Protein AF-A0A9Q0Z1R1-F1 (afdb_monomer_lite)

Structure (mmCIF, N/CA/C/O backbone):
data_AF-A0A9Q0Z1R1-F1
#
_entry.id   AF-A0A9Q0Z1R1-F1
#
loop_
_atom_site.group_PDB
_atom_site.id
_atom_site.type_symbol
_atom_site.label_atom_id
_atom_site.label_alt_id
_atom_site.label_comp_id
_atom_site.label_asym_id
_atom_site.label_entity_id
_atom_site.label_seq_id
_atom_site.pdbx_PDB_ins_code
_atom_site.Cartn_x
_atom_site.Cartn_y
_atom_site.Cartn_z
_atom_site.occupancy
_atom_site.B_iso_or_equiv
_atom_site.auth_seq_id
_atom_site.auth_comp_id
_atom_site.auth_asym_id
_atom_site.auth_atom_id
_atom_site.pdbx_PDB_model_num
ATOM 1 N N . MET A 1 1 ? 55.841 -0.877 18.412 1.00 48.19 1 MET A N 1
ATOM 2 C CA . MET A 1 1 ? 54.715 -0.962 19.371 1.00 48.19 1 MET A CA 1
ATOM 3 C C . MET A 1 1 ? 53.687 0.108 19.011 1.00 48.19 1 MET A C 1
ATOM 5 O O . MET A 1 1 ? 53.867 1.235 19.434 1.00 48.19 1 MET A O 1
ATOM 9 N N . ASN A 1 2 ? 52.685 -0.170 18.167 1.00 52.38 2 ASN A N 1
ATOM 10 C CA . ASN A 1 2 ? 51.601 0.802 17.906 1.00 52.38 2 ASN A CA 1
ATOM 11 C C . ASN A 1 2 ? 50.300 0.166 17.373 1.00 52.38 2 ASN A C 1
ATOM 13 O O . ASN A 1 2 ? 49.509 0.834 16.722 1.00 52.38 2 ASN A O 1
ATOM 17 N N . MET A 1 3 ? 50.046 -1.115 17.667 1.00 55.88 3 MET A N 1
ATOM 18 C CA . MET A 1 3 ? 48.845 -1.807 17.171 1.00 55.88 3 MET A CA 1
ATOM 19 C C . MET A 1 3 ? 47.700 -1.900 18.198 1.00 55.88 3 MET A C 1
ATOM 21 O O . MET A 1 3 ? 46.616 -2.342 17.852 1.00 55.88 3 MET A O 1
ATOM 25 N N . GLN A 1 4 ? 47.906 -1.493 19.459 1.00 57.81 4 GLN A N 1
ATOM 26 C CA . GLN A 1 4 ? 46.899 -1.661 20.527 1.00 57.81 4 GLN A CA 1
ATOM 27 C C . GLN A 1 4 ? 46.078 -0.404 20.853 1.00 57.81 4 GLN A C 1
ATOM 29 O O . GLN A 1 4 ? 45.010 -0.524 21.445 1.00 57.81 4 GLN A O 1
ATOM 34 N N . ARG A 1 5 ? 46.510 0.800 20.447 1.00 59.53 5 ARG A N 1
ATOM 35 C CA . ARG A 1 5 ? 45.718 2.033 20.661 1.00 59.53 5 ARG A CA 1
ATOM 36 C C . ARG A 1 5 ? 44.676 2.281 19.567 1.00 59.53 5 ARG A C 1
ATOM 38 O O . ARG A 1 5 ? 43.653 2.894 19.849 1.00 59.53 5 ARG A O 1
ATOM 45 N N . GLY A 1 6 ? 44.909 1.774 18.352 1.00 59.78 6 GLY A N 1
ATOM 46 C CA . GLY A 1 6 ? 43.976 1.904 17.228 1.00 59.78 6 GLY A CA 1
ATOM 47 C C . GLY A 1 6 ? 42.669 1.139 17.448 1.00 59.78 6 GLY A C 1
ATOM 48 O O . GLY A 1 6 ? 41.602 1.708 17.253 1.00 59.78 6 GLY A O 1
ATOM 49 N N . SER A 1 7 ? 42.749 -0.100 17.946 1.00 61.50 7 SER A N 1
ATOM 50 C CA . SER A 1 7 ? 41.583 -0.984 18.105 1.00 61.50 7 SER A CA 1
ATOM 51 C C . SER A 1 7 ? 40.594 -0.527 19.183 1.00 61.50 7 SER A C 1
ATOM 53 O O . SER A 1 7 ? 39.389 -0.719 19.044 1.00 61.50 7 SER A O 1
ATOM 55 N N . SER A 1 8 ? 41.085 0.100 20.257 1.00 61.94 8 SER A N 1
ATOM 56 C CA . SER A 1 8 ? 40.222 0.627 21.325 1.00 61.94 8 SER A CA 1
ATOM 57 C C . SER A 1 8 ? 39.517 1.917 20.887 1.00 61.94 8 SER A C 1
ATOM 59 O O . SER A 1 8 ? 38.318 2.080 21.097 1.00 61.94 8 SER A O 1
ATOM 61 N N . LEU A 1 9 ? 40.229 2.800 20.171 1.00 63.22 9 LEU A N 1
ATOM 62 C CA . LEU A 1 9 ? 39.642 4.015 19.602 1.00 63.22 9 LEU A CA 1
ATOM 63 C C . LEU A 1 9 ? 38.592 3.688 18.527 1.00 63.22 9 LEU A C 1
ATOM 65 O O . LEU A 1 9 ? 37.535 4.313 18.498 1.00 63.22 9 LEU A O 1
ATOM 69 N N . SER A 1 10 ? 38.852 2.691 17.671 1.00 67.19 10 SER A N 1
ATOM 70 C CA . SER A 1 10 ? 37.889 2.240 16.661 1.00 67.19 10 SER A CA 1
ATOM 71 C C . SER A 1 10 ? 36.649 1.605 17.287 1.00 67.19 10 SER A C 1
ATOM 73 O O . SER A 1 10 ? 35.545 1.858 16.820 1.00 67.19 10 SER A O 1
ATOM 75 N N . MET A 1 11 ? 36.805 0.840 18.372 1.00 71.75 11 MET A N 1
ATOM 76 C CA . MET A 1 11 ? 35.681 0.248 19.104 1.00 71.75 11 MET A CA 1
ATOM 77 C C . MET A 1 11 ? 34.784 1.321 19.738 1.00 71.75 11 MET A C 1
ATOM 79 O O . MET A 1 11 ? 33.566 1.256 19.596 1.00 71.75 11 MET A O 1
ATOM 83 N N . CYS A 1 12 ? 35.363 2.358 20.354 1.00 71.25 12 CYS A N 1
ATOM 84 C CA . CYS A 1 12 ? 34.584 3.485 20.880 1.00 71.25 12 CYS A CA 1
ATOM 85 C C . CYS A 1 12 ? 33.848 4.255 19.773 1.00 71.25 12 CYS A C 1
ATOM 87 O O . CYS A 1 12 ? 32.731 4.717 19.987 1.00 71.25 12 CYS A O 1
ATOM 89 N N . LYS A 1 13 ? 34.450 4.382 18.582 1.00 78.81 13 LYS A N 1
ATOM 90 C CA . LYS A 1 13 ? 33.822 5.057 17.437 1.00 78.81 13 LYS A CA 1
ATOM 91 C C . LYS A 1 13 ? 32.656 4.266 16.845 1.00 78.81 13 LYS A C 1
ATOM 93 O O . LYS A 1 13 ? 31.660 4.877 16.472 1.00 78.81 13 LYS A O 1
ATOM 98 N N . VAL A 1 14 ? 32.757 2.936 16.806 1.00 81.56 14 VAL A N 1
ATOM 99 C CA . VAL A 1 14 ? 31.643 2.057 16.417 1.00 81.56 14 VAL A CA 1
ATOM 100 C C . VAL A 1 14 ? 30.511 2.143 17.442 1.00 81.56 14 VAL A C 1
ATOM 102 O O . VAL A 1 14 ? 29.390 2.436 17.050 1.00 81.56 14 VAL A O 1
ATOM 105 N N . GLY A 1 15 ? 30.801 2.030 18.743 1.00 80.62 15 GLY A N 1
ATOM 106 C CA . GLY A 1 15 ? 29.769 2.128 19.786 1.00 80.62 15 GLY A CA 1
ATOM 107 C C . GLY A 1 15 ? 29.060 3.492 19.837 1.00 80.62 15 GLY A C 1
ATOM 108 O O . GLY A 1 15 ? 27.851 3.569 20.059 1.00 80.62 15 GLY A O 1
ATOM 109 N N . GLU A 1 16 ? 29.783 4.587 19.575 1.00 84.94 16 GLU A N 1
ATOM 110 C CA . GLU A 1 16 ? 29.197 5.931 19.472 1.00 84.94 16 GLU A CA 1
ATOM 111 C C . GLU A 1 16 ? 28.231 6.028 18.278 1.00 84.94 16 GLU A C 1
ATOM 113 O O . GLU A 1 16 ? 27.106 6.516 18.435 1.00 84.94 16 GLU A O 1
ATOM 118 N N . ALA A 1 17 ? 28.630 5.493 17.119 1.00 88.69 17 ALA A N 1
ATOM 119 C CA . ALA A 1 17 ? 27.792 5.427 15.924 1.00 88.69 17 ALA A CA 1
ATOM 120 C C . ALA A 1 17 ? 26.559 4.526 16.121 1.00 88.69 17 ALA A C 1
ATOM 122 O O . ALA A 1 17 ? 25.452 4.935 15.772 1.00 88.69 17 ALA A O 1
ATOM 123 N N . GLU A 1 18 ? 26.722 3.354 16.739 1.00 85.94 18 GLU A N 1
ATOM 124 C CA . GLU A 1 18 ? 25.632 2.425 17.066 1.00 85.94 18 GLU A CA 1
ATOM 125 C C . GLU A 1 18 ? 24.589 3.087 17.974 1.00 85.94 18 GLU A C 1
ATOM 127 O O . GLU A 1 18 ? 23.395 3.042 17.684 1.00 85.94 18 GLU A O 1
ATOM 132 N N . SER A 1 19 ? 25.026 3.811 19.012 1.00 87.75 19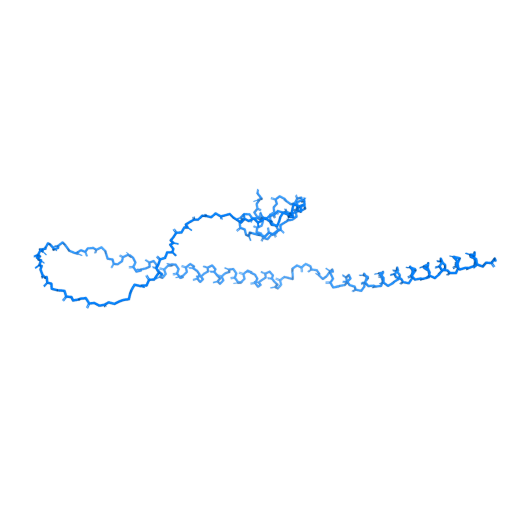 SER A N 1
ATOM 133 C CA . SER A 1 19 ? 24.104 4.541 19.893 1.00 87.75 19 SER A CA 1
ATOM 134 C C . SER A 1 19 ? 23.326 5.642 19.160 1.00 87.75 19 SER A C 1
ATOM 136 O O . SER A 1 19 ? 22.175 5.928 19.492 1.00 87.75 19 SER A O 1
ATOM 138 N N . GLY A 1 20 ? 23.959 6.297 18.179 1.00 91.00 20 GLY A N 1
ATOM 139 C CA . GLY A 1 20 ? 23.330 7.324 17.355 1.00 91.00 20 GLY A CA 1
ATOM 140 C C . GLY A 1 20 ? 22.270 6.740 16.431 1.00 91.00 20 GLY A C 1
ATOM 141 O O . GLY A 1 20 ? 21.175 7.293 16.343 1.00 91.00 20 GLY A O 1
ATOM 142 N N . LEU A 1 21 ? 22.575 5.605 15.799 1.00 92.81 21 LEU A N 1
ATOM 143 C CA . LEU A 1 21 ? 21.636 4.873 14.953 1.00 92.81 21 LEU A CA 1
ATOM 144 C C . LEU A 1 21 ? 20.423 4.385 15.740 1.00 92.81 21 LEU A C 1
ATOM 146 O O . LEU A 1 21 ? 19.306 4.558 15.268 1.00 92.81 21 LEU A O 1
ATOM 150 N N . GLU A 1 22 ? 20.626 3.866 16.950 1.00 92.31 22 GLU A N 1
ATOM 151 C CA . GLU A 1 22 ? 19.529 3.411 17.808 1.00 92.31 22 GLU A CA 1
ATOM 152 C C . GLU A 1 22 ? 18.563 4.559 18.144 1.00 92.31 22 GLU A C 1
ATOM 154 O O . GLU A 1 22 ? 17.347 4.434 18.001 1.00 92.31 22 GLU A O 1
ATOM 159 N N . ARG A 1 23 ? 19.096 5.739 18.494 1.00 95.44 23 ARG A N 1
ATOM 160 C CA . ARG A 1 23 ? 18.265 6.931 18.740 1.00 95.44 23 ARG A CA 1
ATOM 161 C C . ARG A 1 23 ? 17.515 7.388 17.489 1.00 95.44 23 ARG A C 1
ATOM 163 O O . ARG A 1 23 ? 16.354 7.775 17.590 1.00 95.44 23 ARG A O 1
ATOM 170 N N . LEU A 1 24 ? 18.165 7.358 16.323 1.00 95.06 24 LEU A N 1
ATOM 171 C CA . LEU A 1 24 ? 17.529 7.707 15.049 1.00 95.06 24 LEU A CA 1
ATOM 172 C C . LEU A 1 24 ? 16.421 6.718 14.685 1.00 95.06 24 LEU A C 1
ATOM 174 O O . LEU A 1 24 ? 15.355 7.148 14.255 1.00 95.06 24 LEU A O 1
ATOM 178 N N . HIS A 1 25 ? 16.654 5.422 14.890 1.00 94.38 25 HIS A N 1
ATOM 179 C CA . HIS A 1 25 ? 15.673 4.373 14.639 1.00 94.38 25 HIS A CA 1
ATOM 180 C C . HIS A 1 25 ? 14.416 4.581 15.488 1.00 94.38 25 HIS A C 1
ATOM 182 O O . HIS A 1 25 ? 13.324 4.676 14.935 1.00 94.38 25 HIS A O 1
ATOM 188 N N . GLN A 1 26 ? 14.579 4.776 16.800 1.00 93.69 26 GLN A N 1
ATOM 189 C CA . GLN A 1 26 ? 13.462 5.030 17.717 1.00 93.69 26 GLN A CA 1
ATOM 190 C C . GLN A 1 26 ? 12.710 6.328 17.385 1.00 93.69 26 GLN A C 1
ATOM 192 O O . GLN A 1 26 ? 11.483 6.383 17.476 1.00 93.69 26 GLN A O 1
ATOM 197 N N . CYS A 1 27 ? 13.430 7.383 16.988 1.00 90.81 27 CYS A N 1
ATOM 198 C CA . CYS A 1 27 ? 12.826 8.649 16.568 1.00 90.81 27 CYS A CA 1
ATOM 199 C C . CYS A 1 27 ? 11.979 8.466 15.301 1.00 90.81 27 CYS A C 1
ATOM 201 O O . CYS A 1 27 ? 10.822 8.882 15.262 1.00 90.81 27 CYS A O 1
ATOM 203 N N . ALA A 1 28 ? 12.538 7.793 14.293 1.00 92.25 28 ALA A N 1
ATOM 204 C CA . ALA A 1 28 ? 11.853 7.511 13.041 1.00 92.25 28 ALA A CA 1
ATOM 205 C C . ALA A 1 28 ? 10.630 6.612 13.252 1.00 92.25 28 ALA A C 1
ATOM 207 O O . ALA A 1 28 ? 9.567 6.908 12.717 1.00 92.25 28 ALA A O 1
ATOM 208 N N . GLU A 1 29 ? 10.748 5.550 14.053 1.00 89.25 29 GLU A N 1
ATOM 209 C CA . GLU A 1 29 ? 9.637 4.643 14.349 1.00 89.25 29 GLU A CA 1
ATOM 210 C C . GLU A 1 29 ? 8.474 5.397 14.997 1.00 89.25 29 GLU A C 1
ATOM 212 O O . GLU A 1 29 ? 7.350 5.337 14.506 1.00 89.25 29 GLU A O 1
ATOM 217 N N . LYS A 1 30 ? 8.750 6.199 16.031 1.00 87.88 30 LYS A N 1
ATOM 218 C CA . LYS A 1 30 ? 7.722 6.966 16.741 1.00 87.88 30 LYS A CA 1
ATOM 219 C C . LYS A 1 30 ? 7.005 7.984 15.848 1.00 87.88 30 LYS A C 1
ATOM 221 O O . LYS A 1 30 ? 5.791 8.141 15.970 1.00 87.88 30 LYS A O 1
ATOM 226 N N . GLU A 1 31 ? 7.731 8.680 14.974 1.00 86.25 31 GLU A N 1
ATOM 227 C CA . GLU A 1 31 ? 7.140 9.654 14.046 1.00 86.25 31 GLU A CA 1
ATOM 228 C C . GLU A 1 31 ? 6.358 8.977 12.914 1.00 86.25 31 GLU A C 1
ATOM 230 O O . GLU A 1 31 ? 5.274 9.436 12.547 1.00 86.25 31 GLU A O 1
ATOM 235 N N . LEU A 1 32 ? 6.863 7.858 12.387 1.00 83.00 32 LEU A N 1
ATOM 236 C CA . LEU A 1 32 ? 6.200 7.093 11.330 1.00 83.00 32 LEU A CA 1
ATOM 237 C C . LEU A 1 32 ? 4.952 6.365 11.835 1.00 83.00 32 LEU A C 1
ATOM 239 O O . LEU A 1 32 ? 3.979 6.245 11.088 1.00 83.00 32 LEU A O 1
ATOM 243 N N . GLN A 1 33 ? 4.939 5.931 13.099 1.00 79.38 33 GLN A N 1
ATOM 244 C CA . GLN A 1 33 ? 3.811 5.226 13.710 1.00 79.38 33 GLN A CA 1
ATOM 245 C C . GLN A 1 33 ? 2.496 6.013 13.585 1.00 79.38 33 GLN A C 1
ATOM 247 O O . GLN A 1 33 ? 1.439 5.412 13.429 1.00 79.38 33 GLN A O 1
ATOM 252 N N . ILE A 1 34 ? 2.553 7.349 13.601 1.00 77.75 34 ILE A N 1
ATOM 253 C CA . ILE A 1 34 ? 1.384 8.236 13.473 1.00 77.75 34 ILE A CA 1
ATOM 254 C C . ILE A 1 34 ? 0.707 8.077 12.104 1.00 77.75 34 ILE A C 1
ATOM 256 O O . ILE A 1 34 ? -0.515 8.150 11.999 1.00 77.75 34 ILE A O 1
ATOM 260 N N . TYR A 1 35 ? 1.493 7.826 11.058 1.00 73.00 35 TYR A N 1
ATOM 261 C CA . TYR A 1 35 ? 0.992 7.637 9.697 1.00 73.00 35 TYR A CA 1
ATOM 262 C C . TYR A 1 35 ? 0.610 6.181 9.418 1.00 73.00 35 TYR A C 1
ATOM 264 O O . TYR A 1 35 ? -0.282 5.927 8.614 1.00 73.00 35 TYR A O 1
ATOM 272 N N . LEU A 1 36 ? 1.266 5.228 10.087 1.00 69.06 36 LEU A N 1
ATOM 273 C CA . LEU A 1 36 ? 0.989 3.795 9.942 1.00 69.06 36 LEU A CA 1
ATOM 274 C C . LEU A 1 36 ? -0.238 3.344 10.747 1.00 69.06 36 LEU A C 1
ATOM 276 O O . LEU A 1 36 ? -0.985 2.488 10.283 1.00 69.06 36 LEU A O 1
ATOM 280 N N . ASN A 1 37 ? -0.476 3.947 11.914 1.00 64.38 37 ASN A N 1
ATOM 281 C CA . ASN A 1 37 ? -1.659 3.713 12.746 1.00 64.38 37 ASN A CA 1
ATOM 282 C C . ASN A 1 37 ? -2.847 4.607 12.348 1.00 64.38 37 ASN A C 1
ATOM 284 O O . ASN A 1 37 ? -3.792 4.738 13.124 1.00 64.38 37 ASN A O 1
ATOM 288 N N . ALA A 1 38 ? -2.814 5.247 11.173 1.00 61.16 38 ALA A N 1
ATOM 289 C CA . ALA A 1 38 ? -3.989 5.912 10.630 1.00 61.16 38 ALA A CA 1
ATOM 290 C C . ALA A 1 38 ? -5.083 4.850 10.415 1.00 61.16 38 ALA A C 1
ATOM 292 O O . ALA A 1 38 ? -5.015 4.030 9.504 1.00 61.16 38 ALA A O 1
ATOM 293 N N . GLU A 1 39 ? -6.025 4.846 11.353 1.00 57.00 39 GLU A N 1
ATOM 294 C CA . GLU A 1 39 ? -7.127 3.916 11.589 1.00 57.00 39 GLU A CA 1
ATOM 295 C C . GLU A 1 39 ? -7.757 3.323 10.315 1.00 57.00 39 GLU A C 1
ATOM 297 O O . GLU A 1 39 ? -8.712 3.872 9.768 1.00 57.00 39 GLU A O 1
ATOM 302 N N . GLY A 1 40 ? -7.252 2.161 9.887 1.00 63.38 40 GLY A N 1
ATOM 303 C CA . GLY A 1 40 ? -7.917 1.236 8.966 1.00 63.38 40 GLY A CA 1
ATOM 304 C C . GLY A 1 40 ? -8.331 1.799 7.593 1.00 63.38 40 GLY A C 1
ATOM 305 O O . GLY A 1 40 ? -8.080 2.952 7.247 1.00 63.38 40 GLY A O 1
ATOM 306 N N . PRO A 1 41 ? -8.972 0.977 6.741 1.00 58.94 41 PRO A N 1
ATOM 307 C CA . PRO A 1 41 ? -9.616 1.479 5.534 1.00 58.94 41 PRO A CA 1
ATOM 308 C C . PRO A 1 41 ? -10.657 2.519 5.953 1.00 58.94 41 PRO A C 1
ATOM 310 O O . PRO A 1 41 ? -11.635 2.169 6.621 1.00 58.94 41 PRO A O 1
ATOM 313 N N . SER A 1 42 ? -10.439 3.787 5.590 1.00 63.53 42 SER A N 1
ATOM 314 C CA . SER A 1 42 ? -11.358 4.861 5.959 1.00 63.53 42 SER A CA 1
ATOM 315 C C . SER A 1 42 ? -12.781 4.488 5.534 1.00 63.53 42 SER A C 1
ATOM 317 O O . SER A 1 42 ? -13.005 3.866 4.490 1.00 63.53 42 SER A O 1
ATOM 319 N N . LYS A 1 43 ? -13.772 4.831 6.357 1.00 62.69 43 LYS A N 1
ATOM 320 C CA . LYS A 1 43 ? -15.188 4.576 6.050 1.00 62.69 43 LYS A CA 1
ATOM 321 C C . LYS A 1 43 ? -15.563 5.100 4.653 1.00 62.69 43 LYS A C 1
ATOM 323 O O . LYS A 1 43 ? -16.273 4.418 3.916 1.00 62.69 43 LYS A O 1
ATOM 328 N N . ASP A 1 44 ? -14.978 6.229 4.266 1.00 68.50 44 ASP A N 1
ATOM 329 C CA . ASP A 1 44 ? -15.137 6.857 2.952 1.00 68.50 44 ASP A CA 1
ATOM 330 C C . ASP A 1 44 ? -14.574 5.987 1.814 1.00 68.50 44 ASP A C 1
ATOM 332 O O . ASP A 1 44 ? -15.159 5.901 0.733 1.00 68.50 44 ASP A O 1
ATOM 336 N N . PHE A 1 45 ? -13.467 5.274 2.052 1.00 75.19 45 PHE A N 1
ATOM 337 C CA . PHE A 1 45 ? -12.910 4.322 1.091 1.00 75.19 45 PHE A CA 1
ATOM 338 C C . PHE A 1 45 ? -13.830 3.110 0.891 1.00 75.19 45 PHE A C 1
ATOM 340 O O . PHE A 1 45 ? -14.002 2.644 -0.237 1.00 75.19 45 PHE A O 1
ATOM 347 N N . ASN A 1 46 ? -14.474 2.620 1.953 1.00 78.00 46 ASN A N 1
ATOM 348 C CA . ASN A 1 46 ? -15.456 1.535 1.850 1.00 78.00 46 ASN A CA 1
ATOM 349 C C . ASN A 1 46 ? -16.726 1.972 1.105 1.00 78.00 46 ASN A C 1
ATOM 351 O O . ASN A 1 46 ? -17.264 1.208 0.297 1.00 78.00 46 ASN A O 1
ATOM 355 N N . GLU A 1 47 ? -17.176 3.209 1.310 1.00 83.75 47 GLU A N 1
ATOM 356 C CA . GLU A 1 47 ? -18.285 3.788 0.548 1.00 83.75 47 GLU A CA 1
ATOM 357 C C . GLU A 1 47 ? -17.926 3.929 -0.937 1.00 83.75 47 GLU A C 1
ATOM 359 O O . GLU A 1 47 ? -18.691 3.500 -1.805 1.00 83.75 47 GLU A O 1
ATOM 364 N N . PHE A 1 48 ? -16.721 4.419 -1.245 1.00 85.25 48 PHE A N 1
ATOM 365 C CA . PHE A 1 48 ? -16.211 4.479 -2.614 1.00 85.25 48 PHE A CA 1
ATOM 366 C C . PHE A 1 48 ? -16.163 3.093 -3.272 1.00 85.25 48 PHE A C 1
ATOM 368 O O . PHE A 1 48 ? -16.630 2.925 -4.400 1.00 85.25 48 PHE A O 1
ATOM 375 N N . ARG A 1 49 ? -15.654 2.078 -2.565 1.00 84.81 49 ARG A N 1
ATOM 376 C CA . ARG A 1 49 ? -15.598 0.688 -3.050 1.00 84.81 49 ARG A CA 1
ATOM 377 C C . ARG A 1 49 ? -16.993 0.128 -3.325 1.00 84.81 49 ARG A C 1
ATOM 379 O O . ARG A 1 49 ? -17.193 -0.488 -4.369 1.00 84.81 49 ARG A O 1
ATOM 386 N N . THR A 1 50 ? -17.948 0.387 -2.436 1.00 86.00 50 THR A N 1
ATOM 387 C CA . THR A 1 50 ? -19.347 -0.045 -2.584 1.00 86.00 50 THR A CA 1
ATOM 388 C C . THR A 1 50 ? -20.008 0.633 -3.782 1.00 86.00 50 THR A C 1
ATOM 390 O O . THR A 1 50 ? -20.608 -0.037 -4.620 1.00 86.00 50 THR A O 1
ATOM 393 N N . LYS A 1 51 ? -19.832 1.951 -3.931 1.00 86.81 51 LYS A N 1
ATOM 394 C CA . LYS A 1 51 ? -20.355 2.716 -5.070 1.00 86.81 51 LYS A CA 1
ATOM 395 C C . LYS A 1 51 ? -19.759 2.249 -6.397 1.00 86.81 51 LYS A C 1
ATOM 397 O O . LYS A 1 51 ? -20.480 2.116 -7.382 1.00 86.81 51 LYS A O 1
ATOM 402 N N . LEU A 1 52 ? -18.456 1.966 -6.424 1.00 84.94 52 LEU A N 1
ATOM 403 C CA . LEU A 1 52 ? -17.775 1.452 -7.609 1.00 84.94 52 LEU A CA 1
ATOM 404 C C . LEU A 1 52 ? -18.263 0.044 -7.973 1.00 84.94 52 LEU A C 1
ATOM 406 O O . LEU A 1 52 ? -18.473 -0.219 -9.151 1.00 84.94 52 LEU A O 1
ATOM 410 N N . ALA A 1 53 ? -18.505 -0.827 -6.988 1.00 84.94 53 ALA A N 1
ATOM 411 C CA . ALA A 1 53 ? -19.102 -2.146 -7.206 1.00 84.9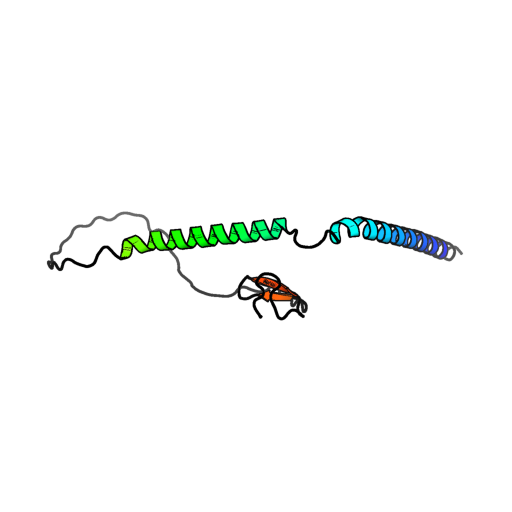4 53 ALA A CA 1
ATOM 412 C C . ALA A 1 53 ? -20.549 -2.064 -7.728 1.00 84.94 53 ALA A C 1
ATOM 414 O O . ALA A 1 53 ? -20.920 -2.825 -8.620 1.00 84.94 53 ALA A O 1
ATOM 415 N N . GLY A 1 54 ? -21.355 -1.123 -7.226 1.00 84.38 54 GLY A N 1
ATOM 416 C CA . GLY A 1 54 ? -22.700 -0.855 -7.746 1.00 84.38 54 GLY A CA 1
ATOM 417 C C . GLY A 1 54 ? -22.662 -0.412 -9.209 1.00 84.38 54 GLY A C 1
ATOM 418 O O . GLY A 1 54 ? -23.290 -1.023 -10.065 1.00 84.38 54 GLY A O 1
ATOM 419 N N . LEU A 1 55 ? -21.824 0.576 -9.532 1.00 78.81 55 LEU A N 1
ATOM 420 C CA . LEU A 1 55 ? -21.689 1.066 -10.905 1.00 78.81 55 LEU A CA 1
ATOM 421 C C . LEU A 1 55 ? -21.145 0.003 -11.864 1.00 78.81 55 LEU A C 1
ATOM 423 O O . LEU A 1 55 ? -21.599 -0.072 -13.001 1.00 78.81 55 LEU A O 1
ATOM 427 N N . THR A 1 56 ? -20.180 -0.822 -11.453 1.00 74.06 56 THR A N 1
ATOM 428 C CA . THR A 1 56 ? -19.674 -1.889 -12.326 1.00 74.06 56 THR A CA 1
ATOM 429 C C . THR A 1 56 ? -20.675 -3.027 -12.469 1.00 74.06 56 THR A C 1
ATOM 431 O O . THR A 1 56 ? -20.847 -3.510 -13.580 1.00 74.06 56 THR A O 1
ATOM 434 N N . SER A 1 57 ? -21.390 -3.424 -11.416 1.00 73.75 57 SER A N 1
ATOM 435 C CA . SER A 1 57 ? -22.423 -4.464 -11.526 1.00 73.75 57 SER A CA 1
ATOM 436 C C . SER A 1 57 ? -23.609 -4.016 -12.385 1.00 73.75 57 SER A C 1
ATOM 438 O O . SER A 1 57 ? -23.955 -4.712 -13.335 1.00 73.75 57 SER A O 1
ATOM 440 N N . GLU A 1 58 ? -24.167 -2.828 -12.147 1.00 71.69 58 GLU A N 1
ATOM 441 C CA . GLU A 1 58 ? -25.301 -2.307 -12.921 1.00 71.69 58 GLU A CA 1
ATOM 442 C C . GLU A 1 58 ? -24.936 -2.026 -14.382 1.00 71.69 58 GLU A C 1
ATOM 444 O O . GLU A 1 58 ? -25.705 -2.342 -15.290 1.00 71.69 58 GLU A O 1
ATOM 449 N N . ASN A 1 59 ? -23.756 -1.450 -14.642 1.00 73.75 59 ASN A N 1
ATOM 450 C CA . ASN A 1 59 ? -23.340 -1.156 -16.013 1.00 73.75 59 ASN A CA 1
ATOM 451 C C . ASN A 1 59 ? -23.021 -2.434 -16.797 1.00 73.75 59 ASN A C 1
ATOM 453 O O . ASN A 1 59 ? -23.325 -2.491 -17.987 1.00 73.75 59 ASN A O 1
ATOM 457 N N . LEU A 1 60 ? -22.427 -3.448 -16.156 1.00 74.38 60 LEU A N 1
ATOM 458 C CA . LEU A 1 60 ? -22.134 -4.727 -16.804 1.00 74.38 60 LEU A CA 1
ATOM 459 C C . LEU A 1 60 ? -23.411 -5.530 -17.064 1.00 74.38 60 LEU A C 1
ATOM 461 O O . LEU A 1 60 ? -23.580 -6.007 -18.180 1.00 74.38 60 LEU A O 1
ATOM 465 N N . VAL A 1 61 ? -24.326 -5.636 -16.091 1.00 76.69 61 VAL A N 1
ATOM 466 C CA . VAL A 1 61 ? -25.621 -6.320 -16.284 1.00 76.69 61 VAL A CA 1
ATOM 467 C C . VAL A 1 61 ? -26.405 -5.658 -17.413 1.00 76.69 61 VAL A C 1
ATOM 469 O O . VAL A 1 61 ? -26.807 -6.340 -18.348 1.00 76.69 61 VAL A O 1
ATOM 472 N N . ARG A 1 62 ? -26.506 -4.324 -17.413 1.00 77.06 62 ARG A N 1
ATOM 473 C CA . ARG A 1 62 ? -27.184 -3.583 -18.483 1.00 77.06 62 ARG A CA 1
ATOM 474 C C . ARG A 1 62 ? -26.505 -3.754 -19.844 1.00 77.06 62 ARG A C 1
ATOM 476 O O . ARG A 1 62 ? -27.184 -3.853 -20.858 1.00 77.06 62 ARG A O 1
ATOM 483 N N . ALA A 1 63 ? -25.172 -3.797 -19.895 1.00 74.69 63 ALA A N 1
ATOM 484 C CA . ALA A 1 63 ? -24.449 -4.067 -21.138 1.00 74.69 63 ALA A CA 1
ATOM 485 C C . ALA A 1 63 ? -24.695 -5.495 -21.656 1.00 74.69 63 ALA A C 1
ATOM 487 O O . ALA A 1 63 ? -24.783 -5.692 -22.866 1.00 74.69 63 ALA A O 1
ATOM 488 N N . LEU A 1 64 ? -24.833 -6.474 -20.757 1.00 78.25 64 LEU A N 1
ATOM 489 C CA . LEU A 1 64 ? -25.173 -7.851 -21.110 1.00 78.25 64 LEU A CA 1
ATOM 490 C C . LEU A 1 64 ? -26.628 -7.970 -21.580 1.00 78.25 64 LEU A C 1
ATOM 492 O O . LEU A 1 64 ? -26.864 -8.568 -22.620 1.00 78.25 64 LEU A O 1
ATOM 496 N N . GLU A 1 65 ? -27.590 -7.364 -20.885 1.00 74.50 65 GLU A N 1
ATOM 497 C CA . GLU A 1 65 ? -29.006 -7.348 -21.289 1.00 74.50 65 GLU A CA 1
ATOM 498 C C . GLU A 1 65 ? -29.198 -6.679 -22.655 1.00 74.50 65 GLU A C 1
ATOM 500 O O . GLU A 1 65 ? -29.840 -7.248 -23.536 1.00 74.50 65 GLU A O 1
ATOM 505 N N . ASN A 1 66 ? -28.559 -5.527 -22.872 1.00 76.38 66 ASN A N 1
ATOM 506 C CA . ASN A 1 66 ? -28.605 -4.819 -24.153 1.00 76.38 66 ASN A CA 1
ATOM 507 C C . ASN A 1 66 ? -27.885 -5.576 -25.283 1.00 76.38 66 ASN A C 1
ATOM 509 O O . ASN A 1 66 ? -28.229 -5.408 -26.446 1.00 76.38 66 ASN A O 1
ATOM 513 N N . GLY A 1 67 ? -26.867 -6.385 -24.970 1.00 72.69 67 GLY A N 1
ATOM 514 C CA . GLY A 1 67 ? -26.197 -7.242 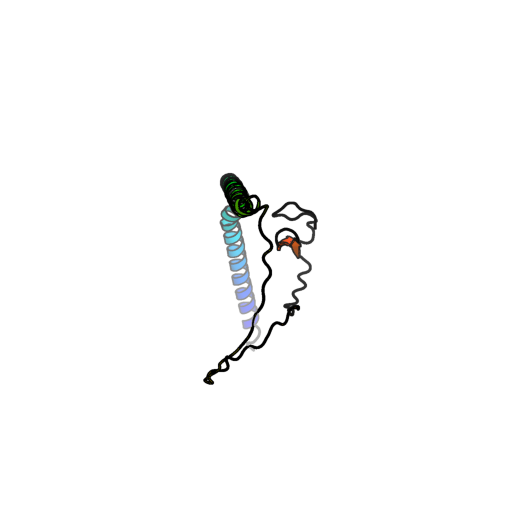-25.954 1.00 72.69 67 GLY A CA 1
ATOM 515 C C . GLY A 1 67 ? -26.958 -8.538 -26.256 1.00 72.69 67 GLY A C 1
ATOM 516 O O . GLY A 1 67 ? -26.764 -9.131 -27.314 1.00 72.69 67 GLY A O 1
ATOM 517 N N . LEU A 1 68 ? -27.819 -8.987 -25.336 1.00 59.47 68 LEU A N 1
ATOM 518 C CA . LEU A 1 68 ? -28.662 -10.175 -25.491 1.00 59.47 68 LEU A CA 1
ATOM 519 C C . LEU A 1 68 ? -30.027 -9.862 -26.124 1.00 59.47 68 LEU A C 1
ATOM 521 O O . LEU A 1 68 ? -30.631 -10.760 -26.710 1.00 59.47 68 LEU A O 1
ATOM 525 N N . SER A 1 69 ? -30.507 -8.616 -26.065 1.00 64.06 69 SER A N 1
ATOM 526 C CA . SER A 1 69 ? -31.802 -8.222 -26.641 1.00 64.06 69 SER A CA 1
ATOM 527 C C . SER A 1 69 ? -31.903 -8.408 -28.163 1.00 64.06 69 SER A C 1
ATOM 529 O O . SER A 1 69 ? -33.005 -8.579 -28.679 1.00 64.06 69 SER A O 1
ATOM 531 N N . ASP A 1 70 ? -30.779 -8.443 -28.886 1.00 59.06 70 ASP A N 1
ATOM 532 C CA . ASP A 1 70 ? -30.745 -8.667 -30.342 1.00 59.06 70 ASP A CA 1
ATOM 533 C C . ASP A 1 70 ? -30.922 -10.147 -30.756 1.00 59.06 70 ASP A C 1
ATOM 535 O O . ASP A 1 70 ? -31.076 -10.444 -31.941 1.00 59.06 70 ASP A O 1
ATOM 539 N N . VAL A 1 71 ? -30.910 -11.098 -29.809 1.00 58.03 71 VAL A N 1
ATOM 540 C CA . VAL A 1 71 ? -30.976 -12.549 -30.102 1.00 58.03 71 VAL A CA 1
ATOM 541 C C . VAL A 1 71 ? -32.400 -13.114 -30.026 1.00 58.03 71 VAL A C 1
ATOM 543 O O . VAL A 1 71 ? -32.681 -14.140 -30.644 1.00 58.03 71 VAL A O 1
ATOM 546 N N . ASP A 1 72 ? -33.332 -12.435 -29.354 1.00 57.59 72 ASP A N 1
ATOM 547 C CA . ASP A 1 72 ? -34.733 -12.888 -29.271 1.00 57.59 72 ASP A CA 1
ATOM 548 C C . ASP A 1 72 ? -35.538 -12.574 -30.554 1.00 57.59 72 ASP A C 1
ATOM 550 O O . ASP A 1 72 ? -36.636 -13.077 -30.775 1.00 57.59 72 ASP A O 1
ATOM 554 N N . SER A 1 73 ? -34.969 -11.782 -31.470 1.00 59.12 73 SER A N 1
ATOM 555 C CA . SER A 1 73 ? -35.689 -11.228 -32.623 1.00 59.12 73 SER A CA 1
ATOM 556 C C . SER A 1 73 ? -35.325 -11.853 -33.975 1.00 59.12 73 SER A C 1
ATOM 558 O O . SER A 1 73 ? -35.250 -11.129 -34.962 1.00 59.12 73 SER A O 1
ATOM 560 N N . HIS A 1 74 ? -35.108 -13.171 -34.088 1.00 55.59 74 HIS A N 1
ATOM 561 C CA . HIS A 1 74 ? -35.236 -13.825 -35.407 1.00 55.59 74 HIS A CA 1
ATOM 562 C C . HIS A 1 74 ? -35.482 -15.340 -35.348 1.00 55.59 74 HIS A C 1
ATOM 564 O O . HIS A 1 74 ? -34.728 -16.160 -35.880 1.00 55.59 74 HIS A O 1
ATOM 570 N N . GLY A 1 75 ? -36.610 -15.728 -34.758 1.00 60.97 75 GLY A N 1
ATOM 571 C CA . GLY A 1 75 ? -37.305 -16.916 -35.233 1.00 60.97 75 GLY A CA 1
ATOM 572 C C . GLY A 1 75 ? -37.874 -16.658 -36.634 1.00 60.97 75 GLY A C 1
ATOM 573 O O . GLY A 1 75 ? -38.665 -15.738 -36.801 1.00 60.97 75 GLY A O 1
ATOM 574 N N . THR A 1 76 ? -37.535 -17.533 -37.589 1.00 52.75 76 THR A N 1
ATOM 575 C CA . THR A 1 76 ? -38.227 -17.801 -38.872 1.00 52.75 76 THR A CA 1
ATOM 576 C C . THR A 1 76 ? -37.620 -17.278 -40.186 1.00 52.75 76 THR A C 1
ATOM 578 O O . THR A 1 76 ? -37.131 -16.163 -40.276 1.00 52.75 76 THR A O 1
ATOM 581 N N . CYS A 1 77 ? -37.789 -18.117 -41.223 1.00 50.62 77 CYS A N 1
ATOM 582 C CA . CYS A 1 77 ? -37.630 -17.909 -42.677 1.00 50.62 77 CYS A CA 1
ATOM 583 C C . CYS A 1 77 ? -36.186 -17.905 -43.249 1.00 50.62 77 CYS A C 1
ATOM 585 O O . CYS A 1 77 ? -35.292 -17.289 -42.695 1.00 50.62 77 CYS A O 1
ATOM 587 N N . SER A 1 78 ? -35.821 -18.572 -44.354 1.00 49.38 78 SER A N 1
ATOM 588 C CA . SER A 1 78 ? -36.521 -19.452 -45.300 1.00 49.38 78 SER A CA 1
ATOM 589 C C . SER A 1 78 ? -35.510 -20.337 -46.046 1.00 49.38 78 SER A C 1
ATOM 591 O O . SER A 1 78 ? -34.398 -19.922 -46.361 1.00 49.38 78 SER A O 1
ATOM 593 N N . ARG A 1 79 ? -35.924 -21.566 -46.369 1.00 61.59 79 ARG A N 1
ATOM 594 C CA . ARG A 1 79 ? -35.200 -22.505 -47.237 1.00 61.59 79 ARG A CA 1
ATOM 595 C C . ARG A 1 79 ? -35.334 -22.035 -48.689 1.00 61.59 79 ARG A C 1
ATOM 597 O O . ARG A 1 79 ? -36.451 -22.008 -49.192 1.00 61.59 79 ARG A O 1
ATOM 604 N N . THR A 1 80 ? -34.229 -21.779 -49.386 1.00 44.78 80 THR A N 1
ATOM 605 C CA . THR A 1 80 ? -34.197 -21.787 -50.859 1.00 44.78 80 THR A CA 1
ATOM 606 C C . THR A 1 80 ? -32.919 -22.449 -51.363 1.00 44.78 80 THR A C 1
ATOM 608 O O . THR A 1 80 ? -31.820 -21.915 -51.263 1.00 44.78 80 THR A O 1
ATOM 611 N N . SER A 1 81 ? -33.102 -23.647 -51.904 1.00 51.31 81 SER A N 1
ATOM 612 C CA . SER A 1 81 ? -32.236 -24.346 -52.852 1.00 51.31 81 SER A CA 1
ATOM 613 C C . SER A 1 81 ? -31.948 -23.508 -54.104 1.00 51.31 81 SER 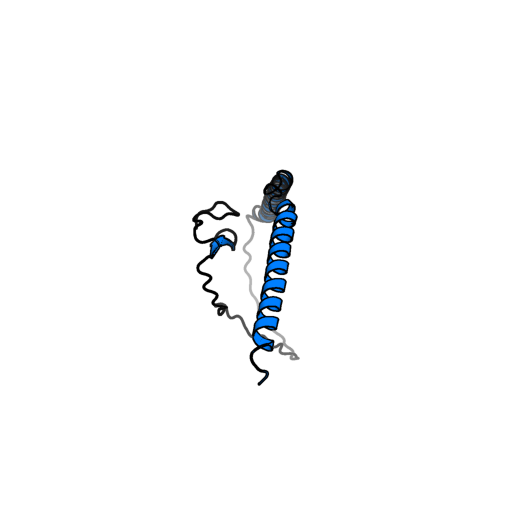A C 1
ATOM 615 O O . SER A 1 81 ? -32.875 -22.864 -54.592 1.00 51.31 81 SER A O 1
ATOM 617 N N . SER A 1 82 ? -30.731 -23.590 -54.672 1.00 46.72 82 SER A N 1
ATOM 618 C CA . SER A 1 82 ? -30.450 -23.870 -56.106 1.00 46.72 82 SER A CA 1
ATOM 619 C C . SER A 1 82 ? -29.000 -23.561 -56.518 1.00 46.72 82 SER A C 1
ATOM 621 O O . SER A 1 82 ? -28.405 -22.567 -56.120 1.00 46.72 82 SER A O 1
ATOM 623 N N . SER A 1 83 ? -28.466 -24.447 -57.355 1.00 57.03 83 SER A N 1
ATOM 624 C CA . SER A 1 83 ? -27.094 -24.602 -57.855 1.00 57.03 83 SER A CA 1
ATOM 625 C C . SER A 1 83 ? -26.759 -23.727 -59.079 1.00 57.03 83 SER A C 1
ATOM 627 O O . SER A 1 83 ? -27.661 -23.448 -59.866 1.00 57.03 83 SER A O 1
ATOM 629 N N . LYS A 1 84 ? -25.466 -23.416 -59.319 1.00 47.16 84 LYS A N 1
ATOM 630 C CA . LYS A 1 84 ? -24.714 -23.628 -60.595 1.00 47.16 84 LYS A CA 1
ATOM 631 C C . LYS A 1 84 ? -23.321 -22.961 -60.607 1.00 47.16 84 LYS A C 1
ATOM 633 O O . LYS A 1 84 ? -23.065 -22.015 -59.875 1.00 47.16 84 LYS A O 1
ATOM 638 N N . SER A 1 85 ? -22.438 -23.525 -61.429 1.00 53.81 85 SER A N 1
ATOM 639 C CA . SER A 1 85 ? -20.972 -23.420 -61.477 1.00 53.81 85 SER A CA 1
ATOM 640 C C . SER A 1 85 ? -20.410 -22.531 -62.611 1.00 53.81 85 SER A C 1
ATOM 642 O O . SER A 1 85 ? -21.165 -22.060 -63.459 1.00 53.81 85 SER A O 1
ATOM 644 N N . LEU A 1 86 ? -19.058 -22.466 -62.655 1.00 41.72 86 LEU A N 1
ATOM 645 C CA . LEU A 1 86 ? -18.119 -21.971 -63.698 1.00 41.72 86 LEU A CA 1
ATOM 646 C C . LEU A 1 86 ? -17.880 -20.445 -63.665 1.00 41.72 86 LEU A C 1
ATOM 648 O O . LEU A 1 86 ? -18.833 -19.688 -63.602 1.00 41.72 86 LEU A O 1
ATOM 652 N N . GLY A 1 87 ? -16.680 -19.859 -63.717 1.00 38.34 87 GLY A N 1
ATOM 653 C CA . GLY A 1 87 ? -15.295 -20.279 -63.970 1.00 38.34 87 GLY A CA 1
ATOM 654 C C . GLY A 1 87 ? -14.557 -19.061 -64.577 1.00 38.34 87 GLY A C 1
ATOM 655 O O . GLY A 1 87 ? -15.148 -18.365 -65.395 1.00 38.34 87 GLY A O 1
ATOM 656 N N . GLY A 1 88 ? -13.305 -18.766 -64.195 1.00 36.38 88 GLY A N 1
ATOM 657 C CA . GLY A 1 88 ? -12.493 -17.717 -64.851 1.00 36.38 88 GLY A CA 1
ATOM 658 C C . GLY A 1 88 ? -11.440 -17.077 -63.940 1.00 36.38 88 GLY A C 1
ATOM 659 O O . GLY A 1 88 ? -11.787 -16.439 -62.953 1.00 36.38 88 GLY A O 1
ATOM 660 N N . GLY A 1 89 ? -10.155 -17.287 -64.245 1.00 39.78 89 GLY A N 1
ATOM 661 C CA . GLY A 1 89 ? -9.021 -16.933 -63.382 1.00 39.78 89 GLY A CA 1
ATOM 662 C C . GLY A 1 89 ? -8.341 -15.588 -63.656 1.00 39.78 89 GLY A C 1
ATOM 663 O O . GLY A 1 89 ? -8.710 -14.864 -64.569 1.00 39.78 89 GLY A O 1
ATOM 664 N N . SER A 1 90 ? -7.299 -15.296 -62.871 1.00 45.12 90 SER A N 1
ATOM 665 C CA . SER A 1 90 ? -6.042 -14.664 -63.304 1.00 45.12 90 SER A CA 1
ATOM 666 C C . SER A 1 90 ? -5.065 -14.599 -62.124 1.00 45.12 90 SER A C 1
ATOM 668 O O . SER A 1 90 ? -5.415 -14.229 -61.006 1.00 45.12 90 SER A O 1
ATOM 670 N N . SER A 1 91 ? -3.824 -14.989 -62.385 1.00 51.56 91 SER A N 1
ATOM 671 C CA . SER A 1 91 ? -2.676 -14.918 -61.486 1.00 51.56 91 SER A CA 1
ATOM 672 C C . SER A 1 91 ? -2.255 -13.473 -61.197 1.00 51.56 91 SER A C 1
ATOM 674 O O . SER A 1 91 ? -2.036 -12.727 -62.151 1.00 51.56 91 SER A O 1
ATOM 676 N N . ARG A 1 92 ? -2.004 -13.128 -59.922 1.00 48.81 92 ARG A N 1
ATOM 677 C CA . ARG A 1 92 ? -0.812 -12.380 -59.453 1.00 48.81 92 ARG A CA 1
ATOM 678 C C . ARG A 1 92 ? -0.856 -12.077 -57.944 1.00 48.81 92 ARG A C 1
ATOM 680 O O . ARG A 1 92 ? -1.698 -11.333 -57.470 1.00 48.81 92 ARG A O 1
ATOM 687 N N . ALA A 1 93 ? 0.205 -12.548 -57.287 1.00 40.47 93 ALA A N 1
ATOM 688 C CA . ALA A 1 93 ? 0.993 -11.855 -56.266 1.00 40.47 93 ALA A CA 1
ATOM 689 C C . ALA A 1 93 ? 0.551 -11.828 -54.781 1.00 40.47 93 ALA A C 1
ATOM 691 O O . ALA A 1 93 ? -0.549 -11.440 -54.415 1.00 40.47 93 ALA A O 1
ATOM 692 N N . ARG A 1 94 ? 1.587 -12.081 -53.958 1.00 49.22 94 ARG A N 1
ATOM 693 C CA . ARG A 1 94 ? 1.802 -11.791 -52.524 1.00 49.22 94 ARG A CA 1
ATOM 694 C C . ARG A 1 94 ? 1.301 -12.829 -51.513 1.00 49.22 94 ARG A C 1
ATOM 696 O O . ARG A 1 94 ? 0.272 -12.681 -50.870 1.00 49.22 94 ARG A O 1
ATOM 703 N N . ALA A 1 95 ? 2.148 -13.840 -51.304 1.00 41.84 95 ALA A N 1
ATOM 704 C CA . ALA A 1 95 ? 2.113 -14.718 -50.140 1.00 41.84 95 ALA A CA 1
ATOM 705 C C . ALA A 1 95 ? 2.486 -13.935 -48.866 1.00 41.84 95 ALA A C 1
ATOM 707 O O . ALA A 1 95 ? 3.647 -13.586 -48.645 1.00 41.84 95 ALA A O 1
ATOM 708 N N . GLY A 1 96 ? 1.478 -13.657 -48.038 1.00 50.12 96 GLY A N 1
ATOM 709 C CA . GLY A 1 96 ? 1.639 -13.249 -46.648 1.00 50.12 96 GLY A CA 1
ATOM 710 C C . GLY A 1 96 ? 2.019 -14.454 -45.788 1.00 50.12 96 GLY A C 1
ATOM 711 O O . GLY A 1 96 ? 1.369 -15.497 -45.827 1.00 50.12 96 GLY A O 1
ATOM 712 N N . ARG A 1 97 ? 3.102 -14.316 -45.021 1.00 48.25 97 ARG A N 1
ATOM 713 C CA . ARG A 1 97 ? 3.549 -15.287 -44.015 1.00 48.25 97 ARG A CA 1
ATOM 714 C C . ARG A 1 97 ? 2.542 -15.330 -42.861 1.00 48.25 97 ARG A C 1
ATOM 716 O O . ARG A 1 97 ? 2.533 -14.436 -42.024 1.00 48.25 97 ARG A O 1
ATOM 723 N N . GLY A 1 98 ? 1.743 -16.391 -42.806 1.00 52.62 98 GLY A N 1
ATOM 724 C CA . GLY A 1 98 ? 1.006 -16.814 -41.617 1.00 52.62 98 GLY A CA 1
ATOM 725 C C . GLY A 1 98 ? 1.606 -18.103 -41.054 1.00 52.62 98 GLY A C 1
ATOM 726 O O . GLY A 1 98 ? 1.745 -19.086 -41.779 1.00 52.62 98 GLY A O 1
ATOM 727 N N . LYS A 1 99 ? 1.978 -18.096 -39.771 1.00 47.12 99 LYS A N 1
ATOM 728 C CA . LYS A 1 99 ? 2.241 -19.280 -38.933 1.00 47.12 99 LYS A CA 1
ATOM 729 C C . LYS A 1 99 ? 2.257 -18.798 -37.481 1.00 47.12 99 LYS A C 1
ATOM 731 O O . LYS A 1 99 ? 2.995 -17.874 -37.184 1.00 47.12 99 LYS A O 1
ATOM 736 N N . GLY A 1 100 ? 1.492 -19.307 -36.533 1.00 40.72 100 GLY A N 1
ATOM 737 C CA . GLY A 1 100 ? 0.480 -20.345 -36.502 1.00 40.72 100 GLY A CA 1
ATOM 738 C C . GLY A 1 100 ? -0.143 -20.303 -35.103 1.00 40.72 100 GLY A C 1
ATOM 739 O O . GLY A 1 100 ? 0.446 -19.761 -34.169 1.00 40.72 100 GLY A O 1
ATOM 740 N N . SER A 1 101 ? -1.344 -20.853 -34.973 1.00 50.56 101 SER A N 1
ATOM 741 C CA . SER A 1 101 ? -1.932 -21.182 -33.679 1.00 50.56 101 SER A CA 1
ATOM 742 C C . SER A 1 101 ? -1.066 -22.237 -32.987 1.00 50.56 101 SER A C 1
ATOM 744 O O . SER A 1 101 ? -0.862 -23.317 -33.539 1.00 50.56 101 SER A O 1
ATOM 746 N N . THR A 1 102 ? -0.594 -21.939 -31.779 1.00 48.16 102 THR A N 1
ATOM 747 C CA . THR A 1 102 ? -0.329 -22.957 -30.760 1.00 48.16 102 THR A CA 1
ATOM 748 C C . THR A 1 102 ? -0.910 -22.466 -29.452 1.00 48.16 102 THR A C 1
ATOM 750 O O . THR A 1 102 ? -0.413 -21.541 -28.813 1.00 48.16 102 THR A O 1
ATOM 753 N N . SER A 1 103 ? -2.004 -23.107 -29.077 1.00 51.03 103 SER A N 1
ATOM 754 C CA . SER A 1 103 ? -2.488 -23.162 -27.716 1.00 51.03 103 SER A CA 1
ATOM 755 C C . SER A 1 103 ? -1.380 -23.657 -26.777 1.00 51.03 103 SER A C 1
ATOM 757 O O . SER A 1 103 ? -0.584 -24.510 -27.165 1.00 51.03 103 SER A O 1
ATOM 759 N N . ARG A 1 104 ? -1.483 -23.232 -25.511 1.00 48.53 104 ARG A N 1
ATOM 760 C CA . ARG A 1 104 ? -0.981 -23.921 -24.310 1.00 48.53 104 ARG A CA 1
ATOM 761 C C . ARG A 1 104 ? 0.524 -23.825 -24.063 1.00 48.53 104 ARG A C 1
ATOM 763 O O . ARG A 1 104 ? 1.321 -24.484 -24.722 1.00 48.53 104 ARG A O 1
ATOM 770 N N . SER A 1 105 ? 0.867 -23.160 -22.965 1.00 42.72 105 SER A N 1
ATOM 771 C CA . SER A 1 105 ? 1.387 -23.791 -21.736 1.00 42.72 105 SER A CA 1
ATOM 772 C C . SER A 1 105 ? 2.321 -22.817 -21.026 1.00 42.72 105 SER A C 1
ATOM 774 O O . SER A 1 105 ? 3.266 -22.327 -21.629 1.00 42.72 105 SER A O 1
ATOM 776 N N . SER A 1 106 ? 2.038 -22.602 -19.743 1.00 49.12 106 SER A N 1
ATOM 777 C CA . SER A 1 106 ? 3.020 -22.718 -18.662 1.00 49.12 106 SER A CA 1
ATOM 778 C C . SER A 1 106 ? 4.303 -21.888 -18.772 1.00 49.12 106 SER A C 1
ATOM 780 O O . SER A 1 106 ? 5.187 -22.160 -19.578 1.00 49.12 106 SER A O 1
ATOM 782 N N . GLY A 1 107 ? 4.438 -20.910 -17.874 1.00 53.00 107 GLY A N 1
ATOM 783 C CA . GLY A 1 107 ? 5.699 -20.199 -17.669 1.00 53.00 107 GLY A CA 1
ATOM 784 C C . GLY A 1 107 ? 6.836 -21.095 -17.162 1.00 53.00 107 GLY A C 1
ATOM 785 O O . GLY A 1 107 ? 6.673 -22.297 -16.964 1.00 53.00 107 GLY A O 1
ATOM 786 N N . PRO A 1 108 ? 7.978 -20.471 -16.859 1.00 54.16 108 PRO A N 1
ATOM 787 C CA . PRO A 1 108 ? 8.708 -20.776 -15.636 1.00 54.16 108 PRO A CA 1
ATOM 788 C C . PRO A 1 108 ? 8.921 -19.453 -14.882 1.00 54.16 108 PRO A C 1
ATOM 790 O O . PRO A 1 108 ? 9.410 -18.462 -15.411 1.00 54.16 108 PRO A O 1
ATOM 793 N N . GLY A 1 109 ? 8.436 -19.336 -13.654 1.00 53.81 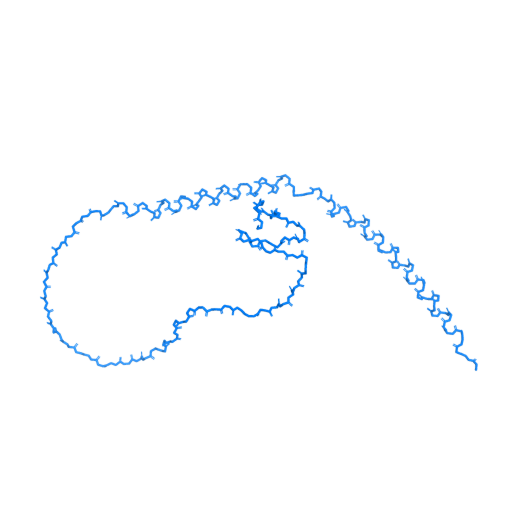109 GLY A N 1
ATOM 794 C CA . GLY A 1 109 ? 9.209 -19.874 -12.548 1.00 53.81 109 GLY A CA 1
ATOM 795 C C . GLY A 1 109 ? 10.246 -18.847 -12.098 1.00 53.81 109 GLY A C 1
ATOM 796 O O . GLY A 1 109 ? 11.442 -19.056 -12.261 1.00 53.81 109 GLY A O 1
ATOM 797 N N . ARG A 1 110 ? 9.794 -17.750 -11.482 1.00 52.59 110 ARG A N 1
ATOM 798 C CA . ARG A 1 110 ? 10.558 -17.215 -10.353 1.00 52.59 110 ARG A CA 1
ATOM 799 C C . ARG A 1 110 ? 10.004 -17.914 -9.132 1.00 52.59 110 ARG A C 1
ATOM 801 O O . ARG A 1 110 ? 8.998 -17.508 -8.563 1.00 52.59 110 ARG A O 1
ATOM 808 N N . ASN A 1 111 ? 10.620 -19.055 -8.860 1.00 54.34 111 ASN A N 1
ATOM 809 C CA . ASN A 1 111 ? 10.499 -19.773 -7.614 1.00 54.34 111 ASN A CA 1
ATOM 810 C C . ASN A 1 111 ? 10.996 -18.826 -6.512 1.00 54.34 111 ASN A C 1
ATOM 812 O O . ASN A 1 111 ? 12.187 -18.672 -6.273 1.00 54.34 111 ASN A O 1
ATOM 816 N N . ILE A 1 112 ? 10.055 -18.085 -5.948 1.00 53.78 112 ILE A N 1
ATOM 817 C CA . ILE A 1 112 ? 10.111 -17.649 -4.570 1.00 53.78 112 ILE A CA 1
ATOM 818 C C . ILE A 1 112 ? 8.989 -18.468 -3.956 1.00 53.78 112 ILE A C 1
ATOM 820 O O . ILE A 1 112 ? 7.822 -18.077 -3.956 1.00 53.78 112 ILE A O 1
ATOM 824 N N . ASP A 1 113 ? 9.334 -19.681 -3.533 1.00 56.31 113 ASP A N 1
ATOM 825 C CA . ASP A 1 113 ? 8.646 -20.307 -2.418 1.00 56.31 113 ASP A CA 1
ATOM 826 C C . ASP A 1 113 ? 8.801 -19.351 -1.230 1.00 56.31 113 ASP A C 1
ATOM 828 O O . ASP A 1 113 ? 9.666 -19.532 -0.384 1.00 56.31 113 ASP A O 1
ATOM 832 N N . ASP A 1 114 ? 8.013 -18.271 -1.217 1.00 58.88 114 ASP A N 1
ATOM 833 C CA . ASP A 1 114 ? 7.784 -17.481 -0.025 1.00 58.88 114 ASP A CA 1
ATOM 834 C C . ASP A 1 114 ? 6.836 -18.330 0.827 1.00 58.88 114 ASP A C 1
ATOM 836 O O . ASP A 1 114 ? 5.646 -18.493 0.492 1.00 58.88 114 ASP A O 1
ATOM 840 N N . PRO A 1 115 ? 7.329 -18.951 1.911 1.00 65.56 115 PRO A N 1
ATOM 841 C CA . PRO A 1 115 ? 6.528 -19.847 2.731 1.00 65.56 115 PRO A CA 1
ATOM 842 C C . PRO A 1 115 ? 5.415 -19.097 3.469 1.00 65.56 115 PRO A C 1
ATOM 844 O O . PRO A 1 115 ? 4.648 -19.730 4.187 1.00 65.56 115 PRO A O 1
ATOM 847 N N . GLY A 1 116 ? 5.295 -17.779 3.271 1.00 80.56 116 GLY A N 1
ATOM 848 C CA . GLY A 1 116 ? 4.391 -16.888 3.967 1.00 80.56 116 GLY A CA 1
ATOM 849 C C . GLY A 1 116 ? 3.177 -16.406 3.178 1.00 80.56 116 GLY A C 1
ATOM 850 O O . GLY A 1 116 ? 2.345 -15.777 3.815 1.00 80.56 116 GLY A O 1
ATOM 851 N N . HIS A 1 117 ? 3.000 -16.688 1.872 1.00 88.81 117 HIS A N 1
ATOM 852 C CA . HIS A 1 117 ? 1.846 -16.147 1.114 1.00 88.81 117 HIS A CA 1
ATOM 853 C C . HIS A 1 117 ? 1.098 -17.121 0.177 1.00 88.81 117 HIS A C 1
ATOM 855 O O . HIS A 1 117 ? 1.681 -18.058 -0.369 1.00 88.81 117 HIS A O 1
ATOM 861 N N . TRP A 1 118 ? -0.210 -16.895 -0.021 1.00 91.88 118 TRP A N 1
ATOM 862 C CA . TRP A 1 118 ? -1.085 -17.594 -0.966 1.00 91.88 118 TRP A CA 1
ATOM 863 C C . TRP A 1 118 ? -1.953 -16.680 -1.824 1.00 91.88 118 TRP A C 1
ATOM 865 O O . TRP A 1 118 ? -2.627 -15.785 -1.322 1.00 91.88 118 TRP A O 1
ATOM 875 N N . SER A 1 119 ? -2.015 -16.970 -3.119 1.00 93.00 119 SER A N 1
ATOM 876 C CA . SER A 1 119 ? -2.901 -16.273 -4.052 1.00 93.00 119 SER A CA 1
ATOM 877 C C . SER A 1 119 ? -4.326 -16.819 -3.968 1.00 93.00 119 SER A C 1
ATOM 879 O O . SER A 1 119 ? -4.526 -18.030 -4.028 1.00 93.00 119 SER A O 1
ATOM 881 N N . CYS A 1 120 ? -5.314 -15.936 -3.830 1.00 93.38 120 CYS A N 1
ATOM 882 C CA . CYS A 1 120 ? -6.726 -16.308 -3.862 1.00 93.38 120 CYS A CA 1
ATOM 883 C C . CYS A 1 120 ? -7.167 -16.718 -5.269 1.00 93.38 120 CYS A C 1
ATOM 885 O O . CYS A 1 120 ? -6.934 -15.978 -6.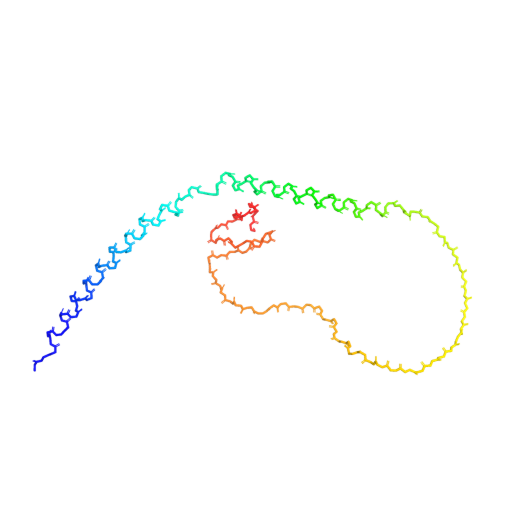219 1.00 93.38 120 CYS A O 1
ATOM 887 N N . GLU A 1 121 ? -7.874 -17.840 -5.398 1.00 92.56 121 GLU A N 1
ATOM 888 C CA . GLU A 1 121 ? -8.385 -18.314 -6.693 1.00 92.56 121 GLU A CA 1
ATOM 889 C C . GLU A 1 121 ? -9.536 -17.451 -7.238 1.00 92.56 121 GLU A C 1
ATOM 891 O O . GLU A 1 121 ? -9.772 -17.411 -8.441 1.00 92.56 121 GLU A O 1
ATOM 896 N N . HIS A 1 122 ? -10.224 -16.709 -6.365 1.00 91.00 122 HIS A N 1
ATOM 897 C CA . HIS A 1 122 ? -11.382 -15.894 -6.738 1.00 91.00 122 HIS A CA 1
ATOM 898 C C . HIS A 1 122 ? -11.024 -14.462 -7.151 1.00 91.00 122 HIS A C 1
ATOM 900 O O . HIS A 1 122 ? -11.750 -13.851 -7.929 1.00 91.00 122 HIS A O 1
ATOM 906 N N . CYS A 1 123 ? -9.939 -13.896 -6.612 1.00 92.69 123 CYS A N 1
ATOM 907 C CA . CYS A 1 123 ? -9.572 -12.494 -6.856 1.00 92.69 123 CYS A CA 1
ATOM 908 C C . CYS A 1 123 ? -8.068 -12.249 -7.058 1.00 92.69 123 CYS A C 1
ATOM 910 O O . CYS A 1 123 ? -7.650 -11.098 -7.163 1.00 92.69 123 CYS A O 1
ATOM 912 N N . THR A 1 124 ? -7.246 -13.303 -7.086 1.00 92.06 124 THR A N 1
ATOM 913 C CA . THR A 1 124 ? -5.785 -13.261 -7.314 1.00 92.06 124 THR A CA 1
ATOM 914 C C . THR A 1 124 ? -4.986 -12.507 -6.241 1.00 92.06 124 THR A C 1
ATOM 916 O O . THR A 1 124 ? -3.767 -12.376 -6.339 1.00 92.06 124 THR A O 1
ATOM 919 N N . PHE A 1 125 ? -5.633 -12.043 -5.170 1.00 92.88 125 PHE A N 1
ATOM 920 C CA . PHE A 1 125 ? -4.962 -11.337 -4.084 1.00 92.88 125 PHE A CA 1
ATOM 921 C C . PHE A 1 125 ? -3.966 -12.237 -3.342 1.00 92.88 125 PHE A C 1
ATOM 923 O O . PHE A 1 125 ? -4.271 -13.396 -3.052 1.00 92.88 125 PHE A O 1
ATOM 930 N N . ALA A 1 126 ? -2.796 -11.690 -3.006 1.00 94.00 126 ALA A N 1
ATOM 931 C CA . ALA A 1 126 ? -1.770 -12.368 -2.223 1.00 94.00 126 ALA A CA 1
ATOM 932 C C . ALA A 1 126 ? -2.063 -12.224 -0.720 1.00 94.00 126 ALA A C 1
ATOM 934 O O . ALA A 1 126 ? -1.851 -11.175 -0.122 1.00 94.00 126 ALA A O 1
ATOM 935 N N . ASN A 1 127 ? -2.568 -13.293 -0.114 1.00 91.69 127 ASN A N 1
ATOM 936 C CA . ASN A 1 127 ? -2.837 -13.404 1.317 1.00 91.69 127 ASN A CA 1
ATOM 937 C C . ASN A 1 127 ? -1.624 -13.965 2.059 1.00 91.69 127 ASN A C 1
ATOM 939 O O . ASN A 1 127 ? -0.820 -14.674 1.467 1.00 91.69 127 ASN A O 1
ATOM 943 N N . ILE A 1 128 ? -1.536 -13.737 3.368 1.00 90.75 128 ILE A N 1
ATOM 944 C CA . ILE A 1 128 ? -0.527 -14.362 4.235 1.00 90.75 128 ILE A CA 1
ATOM 945 C C . ILE A 1 128 ? -0.942 -15.790 4.656 1.00 90.75 128 ILE A C 1
ATOM 947 O O . ILE A 1 128 ? -2.114 -16.055 4.909 1.00 90.75 128 ILE A O 1
ATOM 951 N N . LYS A 1 129 ? 0.004 -16.729 4.752 1.00 80.19 129 LYS A N 1
ATOM 952 C CA . LYS A 1 129 ? -0.134 -18.115 5.243 1.00 80.19 129 LYS A CA 1
ATOM 953 C C . LYS A 1 129 ? -0.051 -18.115 6.784 1.00 80.19 129 LYS A C 1
ATOM 955 O O . LYS A 1 129 ? 0.935 -18.560 7.358 1.00 80.19 129 LYS A O 1
ATOM 960 N N . PRO A 1 130 ? -1.032 -17.509 7.467 1.00 82.69 130 PRO A N 1
ATOM 961 C CA . PRO A 1 130 ? -1.951 -18.347 8.249 1.00 82.69 130 PRO A CA 1
ATOM 962 C C . PRO A 1 130 ? -3.424 -18.130 7.885 1.00 82.69 130 PRO A C 1
ATOM 964 O O . PRO A 1 130 ? -4.292 -18.851 8.374 1.00 82.69 130 PRO A O 1
ATOM 967 N N . ALA A 1 131 ? -3.728 -17.144 7.039 1.00 85.50 131 ALA A N 1
ATOM 968 C CA . ALA A 1 131 ? -5.099 -16.835 6.677 1.00 85.50 131 ALA A CA 1
ATOM 969 C C . ALA A 1 131 ? -5.696 -17.992 5.867 1.00 85.50 131 ALA A C 1
ATOM 971 O O . ALA A 1 131 ? -5.109 -18.453 4.892 1.00 85.50 131 ALA A O 1
ATOM 972 N N . THR A 1 132 ? -6.876 -18.461 6.258 1.00 91.38 132 THR A N 1
ATOM 973 C CA . THR A 1 132 ? -7.683 -19.426 5.488 1.00 91.38 132 THR A CA 1
ATOM 974 C C . THR A 1 132 ? -8.762 -18.735 4.657 1.00 91.38 132 THR A C 1
ATOM 976 O O . THR A 1 132 ? -9.405 -19.365 3.820 1.00 91.38 132 THR A O 1
ATOM 979 N N . ILE A 1 133 ? -8.948 -17.438 4.895 1.00 94.00 133 ILE A N 1
ATOM 980 C CA . ILE A 1 133 ? -9.947 -16.572 4.284 1.00 94.00 133 ILE A CA 1
ATOM 981 C C . ILE A 1 133 ? -9.207 -15.442 3.577 1.00 94.00 133 ILE A C 1
ATOM 983 O O . ILE A 1 133 ? -8.259 -14.878 4.126 1.00 94.00 133 ILE A O 1
ATOM 987 N N . CYS A 1 134 ? -9.625 -15.115 2.357 1.00 94.75 134 CYS A N 1
ATOM 988 C CA . CYS A 1 134 ? -9.007 -14.036 1.610 1.00 94.75 134 CYS A CA 1
ATOM 989 C C . CYS A 1 134 ? -9.332 -12.675 2.239 1.00 94.75 134 CYS A C 1
ATOM 991 O O . CYS A 1 134 ? -10.502 -12.330 2.388 1.00 94.75 134 CYS A O 1
ATOM 993 N N . ALA A 1 135 ? -8.314 -11.859 2.518 1.00 93.56 135 ALA A N 1
ATOM 994 C CA . ALA A 1 135 ? -8.493 -10.522 3.088 1.00 93.56 135 ALA A CA 1
ATOM 995 C C . ALA A 1 135 ? -9.284 -9.569 2.169 1.00 93.56 135 ALA A C 1
ATOM 997 O O . ALA A 1 135 ? -9.914 -8.633 2.651 1.00 93.56 135 ALA A O 1
ATOM 998 N N . MET A 1 136 ? -9.278 -9.810 0.853 1.00 93.81 136 MET A N 1
ATOM 999 C CA . MET A 1 136 ? -9.947 -8.944 -0.125 1.00 93.81 136 MET A CA 1
ATOM 1000 C C . MET A 1 136 ? -11.389 -9.334 -0.437 1.00 93.81 136 MET A C 1
ATOM 1002 O O . MET A 1 136 ? -12.223 -8.450 -0.608 1.00 93.81 136 MET A O 1
ATOM 1006 N N . CYS A 1 137 ? -11.683 -10.629 -0.578 1.00 94.25 137 CYS A N 1
ATOM 1007 C CA . CYS A 1 137 ? -13.010 -11.103 -0.995 1.00 94.25 137 CYS A CA 1
ATOM 1008 C C . CYS A 1 137 ? -13.721 -11.958 0.055 1.00 94.25 137 CYS A C 1
ATOM 1010 O O . CYS A 1 137 ? -14.833 -12.405 -0.194 1.00 94.25 137 CYS A O 1
ATOM 1012 N N . GLN A 1 138 ? -13.082 -12.208 1.202 1.00 93.88 138 GLN A N 1
ATOM 1013 C CA . GLN A 1 138 ? -13.608 -13.024 2.302 1.00 93.88 138 GLN A CA 1
ATOM 1014 C C . GLN A 1 138 ? -13.972 -14.468 1.916 1.00 93.88 138 GLN A C 1
ATOM 1016 O O . GLN A 1 138 ? -14.594 -15.190 2.689 1.00 93.88 138 GLN A O 1
ATOM 1021 N N . GLN A 1 139 ? -13.528 -14.922 0.744 1.00 90.00 139 GLN A N 1
ATOM 1022 C CA . GLN A 1 139 ? -13.718 -16.287 0.285 1.00 90.00 139 GLN A CA 1
ATOM 1023 C C . GLN A 1 139 ? -12.620 -17.191 0.848 1.00 90.00 139 GLN A C 1
ATOM 1025 O O . GLN A 1 139 ? -11.463 -16.780 0.991 1.00 90.00 139 GLN A O 1
ATOM 1030 N N . ARG A 1 140 ? -12.984 -18.429 1.181 1.00 88.19 140 ARG A N 1
ATOM 1031 C CA . ARG A 1 140 ? -12.038 -19.431 1.677 1.00 88.19 140 ARG A CA 1
ATOM 1032 C C . ARG A 1 140 ? -11.036 -19.813 0.581 1.00 88.19 140 ARG A C 1
ATOM 1034 O O . ARG A 1 140 ? -11.404 -19.826 -0.592 1.00 88.19 140 ARG A O 1
ATOM 1041 N N . ARG A 1 141 ? -9.792 -20.082 0.984 1.00 82.19 141 ARG A N 1
ATOM 1042 C CA . ARG A 1 141 ? -8.784 -20.703 0.118 1.00 82.19 141 ARG A CA 1
ATOM 1043 C C . ARG A 1 141 ? -9.214 -22.089 -0.341 1.00 82.19 141 ARG A C 1
ATOM 1045 O O . ARG A 1 141 ? -9.772 -22.822 0.509 1.00 82.19 141 ARG A O 1
#

pLDDT: mean 70.32, std 17.37, range [36.38, 95.44]

Sequence (141 aa):
MNMQRGSSLSMCKVGEAESGLERLHQCAEKELQIYLNAEGPSKDFNEFRTKLAGLTSENLVRALENGLSDVDSHGTCSRTSSSKSLGGGSSRARAGRGKGSTSRSSGPGRNIDDPGHWSCEHCTFANIKPATICAMCQQRR

Foldseek 3Di:
DPPPVVVVVVVVVVVVVVVVVVVVVVVCCVVCVVVVPPPDCPPVNVVVVVVVVVCVVVVVVVVVVVVCVVVVPDDDDDDDDDDDDDDDDDDDDDDDDDDDDDDDDDDDDPPPPPVFWDQDPVPRDIDTPVDQADPPPRHGD

Radius of gyration: 34.53 Å; chains: 1; bounding box: 93×34×86 Å

Secondary structure (DSSP, 8-state):
--SHHHHHHHHHHHHHHHHHHHHHHHHHHHHHHHHHTS-SS-HHHHHHHHHHHHHHHHHHHHHHHHHHTTTSS-----------------------------------------TTEEE-TTT--EEETT-SB-TTT--B-

InterPro domains:
  IPR001876 Zinc finger, RanBP2-type [PS01358] (118-137)
  IPR001876 Zinc finger, RanBP2-type [PS50199] (114-141)
  IPR001876 Zinc finger, RanBP2-type [SM00547] (116-140)
  IPR036443 Zinc finger, RanBP2-type superfamily [SSF90209] (114-141)

Organism: Salix purpurea (NCBI:txid77065)